Protein AF-A0A0N0SN57-F1 (afdb_monomer_lite)

Structure (mmCIF, N/CA/C/O backbone):
data_AF-A0A0N0SN57-F1
#
_entry.id   AF-A0A0N0SN57-F1
#
loop_
_atom_site.group_PDB
_atom_site.id
_atom_site.type_symbol
_atom_site.label_atom_id
_atom_site.label_alt_id
_atom_site.label_comp_id
_atom_site.label_asym_id
_atom_site.label_entity_id
_atom_site.label_seq_id
_atom_site.pdbx_PDB_ins_code
_atom_site.Cartn_x
_atom_site.Cartn_y
_atom_site.Cartn_z
_atom_site.occupancy
_atom_site.B_iso_or_equiv
_atom_site.auth_seq_id
_atom_site.auth_comp_id
_atom_site.auth_asym_id
_atom_site.auth_atom_id
_atom_site.pdbx_PDB_model_num
ATOM 1 N N . MET A 1 1 ? 3.907 27.618 -25.015 1.00 43.84 1 MET A N 1
ATOM 2 C CA . MET A 1 1 ? 2.789 26.908 -24.369 1.00 43.84 1 MET A CA 1
ATOM 3 C C . MET A 1 1 ? 2.975 25.456 -24.753 1.00 43.84 1 MET A C 1
ATOM 5 O O . MET A 1 1 ? 2.628 25.088 -25.864 1.00 43.84 1 MET A O 1
ATOM 9 N N . PHE A 1 2 ? 3.728 24.713 -23.944 1.00 45.88 2 PHE A N 1
ATOM 10 C CA . PHE A 1 2 ? 3.960 23.300 -24.213 1.00 45.88 2 PHE A CA 1
ATOM 11 C C . PHE A 1 2 ? 2.755 22.558 -23.659 1.00 45.88 2 PHE A C 1
ATOM 13 O O . PHE A 1 2 ? 2.481 22.631 -22.465 1.00 45.88 2 PHE A O 1
ATOM 20 N N . ASP A 1 3 ? 2.005 21.952 -24.567 1.00 50.84 3 ASP A N 1
ATOM 21 C CA . ASP A 1 3 ? 0.948 21.007 -24.258 1.00 50.84 3 ASP A CA 1
ATOM 22 C C . ASP A 1 3 ? 1.620 19.784 -23.618 1.00 50.84 3 ASP A C 1
ATOM 24 O O . ASP A 1 3 ? 2.218 18.950 -24.298 1.00 50.84 3 ASP A O 1
ATOM 28 N N . HIS A 1 4 ? 1.654 19.746 -22.287 1.00 54.44 4 HIS A N 1
ATOM 29 C CA . HIS A 1 4 ? 1.887 18.508 -21.554 1.00 54.44 4 HIS A CA 1
ATOM 30 C C . HIS A 1 4 ? 0.545 17.779 -21.551 1.00 54.44 4 HIS A C 1
ATOM 32 O O . HIS A 1 4 ? -0.262 17.933 -20.635 1.00 54.44 4 HIS A O 1
ATOM 38 N N . GLY A 1 5 ? 0.273 17.047 -22.639 1.00 46.44 5 GLY A N 1
ATOM 39 C CA . GLY A 1 5 ? -0.763 16.014 -22.643 1.00 46.44 5 GLY A CA 1
ATOM 40 C C . GLY A 1 5 ? -0.569 15.115 -21.419 1.00 46.44 5 GLY A C 1
ATOM 41 O O . GLY A 1 5 ? 0.574 14.983 -20.980 1.00 46.44 5 GLY A O 1
ATOM 42 N N . PRO A 1 6 ? -1.649 14.559 -20.836 1.00 49.78 6 PRO A N 1
ATOM 43 C CA . PRO A 1 6 ? -1.636 14.016 -19.484 1.00 49.78 6 PRO A CA 1
ATOM 44 C C . PRO A 1 6 ? -0.492 13.017 -19.356 1.00 49.78 6 PRO A C 1
ATOM 4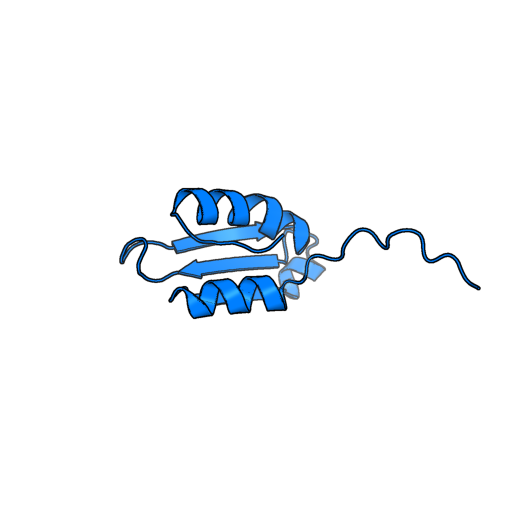6 O O . PRO A 1 6 ? -0.559 11.917 -19.906 1.00 49.78 6 PRO A O 1
ATOM 49 N N . GLU A 1 7 ? 0.582 13.446 -18.689 1.00 50.97 7 GLU A N 1
ATOM 50 C CA . GLU A 1 7 ? 1.656 12.583 -18.227 1.00 50.97 7 GLU A CA 1
ATOM 51 C C . GLU A 1 7 ? 0.932 11.478 -17.475 1.00 50.97 7 GLU A C 1
ATOM 53 O O . GLU A 1 7 ? 0.263 11.769 -16.483 1.00 50.97 7 GLU A O 1
ATOM 58 N N . GLY A 1 8 ? 0.903 10.273 -18.061 1.00 44.19 8 GLY A N 1
ATOM 59 C CA . GLY A 1 8 ? 0.066 9.176 -17.584 1.00 44.19 8 GLY A CA 1
ATOM 60 C C . GLY A 1 8 ? 0.239 9.089 -16.083 1.00 44.19 8 GLY A C 1
ATOM 61 O O . GLY A 1 8 ? 1.373 8.907 -15.651 1.00 44.19 8 GLY A O 1
ATOM 62 N N . ALA A 1 9 ? -0.840 9.380 -15.346 1.00 50.12 9 ALA A N 1
ATOM 63 C CA . ALA A 1 9 ? -0.778 9.809 -13.956 1.00 50.12 9 ALA A CA 1
ATOM 64 C C . ALA A 1 9 ? 0.216 8.930 -13.198 1.00 50.12 9 ALA A C 1
ATOM 66 O O . ALA A 1 9 ? -0.045 7.750 -12.962 1.00 50.12 9 ALA A O 1
ATOM 67 N N . SER A 1 10 ? 1.404 9.473 -12.924 1.00 63.81 10 SER A N 1
ATOM 68 C CA . SER A 1 10 ? 2.426 8.734 -12.202 1.00 63.81 10 SER A CA 1
ATOM 69 C C . SER A 1 10 ? 1.825 8.438 -10.843 1.00 63.81 10 SER A C 1
ATOM 71 O O . SER A 1 10 ? 1.486 9.377 -10.119 1.00 63.81 10 SER A O 1
ATOM 73 N N . VAL A 1 11 ? 1.625 7.160 -10.531 1.00 71.62 11 VAL A N 1
ATOM 74 C CA . VAL A 1 11 ? 1.007 6.767 -9.270 1.00 71.62 11 VAL A CA 1
ATOM 75 C C . VAL A 1 11 ? 1.810 7.374 -8.123 1.00 71.62 11 VAL A C 1
ATOM 77 O O . VAL A 1 11 ? 3.005 7.107 -7.981 1.00 71.62 11 VAL A O 1
ATOM 80 N N . ASP A 1 12 ? 1.156 8.204 -7.312 1.00 88.81 12 ASP A N 1
ATOM 81 C CA . ASP A 1 12 ? 1.788 8.831 -6.158 1.00 88.81 12 ASP A CA 1
ATOM 82 C C . ASP A 1 12 ? 1.858 7.821 -5.006 1.00 88.81 12 ASP A C 1
ATOM 84 O O . ASP A 1 12 ? 0.965 7.700 -4.162 1.00 88.81 12 ASP A O 1
ATOM 88 N N . VAL A 1 13 ? 2.941 7.043 -5.008 1.00 88.81 13 VAL A N 1
ATOM 89 C CA . VAL A 1 13 ? 3.207 6.007 -4.003 1.00 88.81 13 VAL A CA 1
ATOM 90 C C . VAL A 1 13 ? 3.246 6.599 -2.598 1.00 88.81 13 VAL A C 1
ATOM 92 O O . VAL A 1 13 ? 2.757 5.963 -1.666 1.00 88.81 13 VAL A O 1
ATOM 95 N N . ALA A 1 14 ? 3.803 7.803 -2.437 1.00 91.31 14 ALA A N 1
ATOM 96 C CA . ALA A 1 14 ? 3.901 8.450 -1.134 1.00 91.31 14 ALA A CA 1
ATOM 97 C C . ALA A 1 14 ? 2.503 8.754 -0.592 1.00 91.31 14 ALA A C 1
ATOM 99 O O . ALA A 1 14 ? 2.182 8.350 0.524 1.00 91.31 14 ALA A O 1
ATOM 100 N N . ARG A 1 15 ? 1.629 9.331 -1.422 1.00 91.88 15 ARG A N 1
ATOM 101 C CA . ARG A 1 15 ? 0.233 9.602 -1.059 1.00 91.88 15 ARG A CA 1
ATOM 102 C C . ARG A 1 15 ? -0.546 8.336 -0.694 1.00 91.88 15 ARG A C 1
ATOM 104 O O . ARG A 1 15 ? -1.329 8.338 0.255 1.00 91.88 15 ARG A O 1
ATOM 111 N N . ILE A 1 16 ? -0.338 7.240 -1.425 1.00 92.06 16 ILE A N 1
ATOM 112 C CA . ILE A 1 16 ? -0.949 5.941 -1.099 1.00 92.06 16 ILE A CA 1
ATOM 113 C C . ILE A 1 16 ? -0.452 5.435 0.260 1.00 92.06 16 ILE A C 1
ATOM 115 O O . ILE A 1 16 ? -1.252 4.987 1.082 1.00 92.06 16 ILE A O 1
ATOM 119 N N . MET A 1 17 ? 0.859 5.496 0.505 1.00 92.75 17 MET A N 1
ATOM 120 C CA . MET A 1 17 ? 1.461 5.055 1.764 1.00 92.75 17 MET A CA 1
ATOM 121 C C . MET A 1 17 ? 0.986 5.895 2.954 1.00 92.75 17 MET A C 1
ATOM 123 O O . MET A 1 17 ? 0.686 5.329 4.002 1.00 92.75 17 MET A O 1
ATOM 127 N N . GLU A 1 18 ? 0.875 7.213 2.788 1.00 93.44 18 GLU A N 1
ATOM 128 C CA . GLU A 1 18 ? 0.337 8.127 3.800 1.00 93.44 18 GLU A CA 1
ATOM 129 C C . GLU A 1 18 ? -1.111 7.776 4.146 1.00 93.44 18 GLU A C 1
ATOM 131 O O . GLU A 1 18 ? -1.423 7.559 5.314 1.00 93.44 18 GLU A O 1
ATOM 136 N N . SER A 1 19 ? -1.970 7.600 3.138 1.00 93.06 19 SER A N 1
ATOM 137 C CA . SER A 1 19 ? -3.372 7.229 3.358 1.00 93.06 19 SER A CA 1
ATOM 138 C C . SER A 1 19 ? -3.521 5.883 4.079 1.00 93.06 19 SER A C 1
ATOM 140 O O . SER A 1 19 ? -4.393 5.723 4.934 1.00 93.06 19 SER A O 1
ATOM 142 N N . LEU A 1 20 ? -2.661 4.906 3.777 1.00 91.75 20 LEU A N 1
ATOM 143 C CA . LEU A 1 20 ? -2.623 3.627 4.492 1.00 91.75 20 LEU A CA 1
ATOM 144 C C . LEU A 1 20 ? -2.175 3.799 5.953 1.00 91.75 20 LEU A C 1
ATOM 146 O O . LEU A 1 20 ? -2.794 3.230 6.854 1.00 91.75 20 LEU A O 1
ATOM 150 N N . ALA A 1 21 ? -1.147 4.613 6.198 1.00 91.69 21 ALA A N 1
ATOM 151 C CA . ALA A 1 21 ? -0.653 4.901 7.542 1.00 91.69 21 ALA A CA 1
ATOM 152 C C . ALA A 1 21 ? -1.701 5.618 8.410 1.00 91.69 21 ALA A C 1
ATOM 154 O O . ALA A 1 21 ? -1.877 5.259 9.575 1.00 91.69 21 ALA A O 1
ATOM 155 N N . GLU A 1 22 ? -2.453 6.564 7.840 1.00 92.88 22 GLU A N 1
ATOM 156 C CA . GLU A 1 22 ? -3.577 7.244 8.503 1.00 92.88 22 GLU A CA 1
ATOM 157 C C . GLU A 1 22 ? -4.682 6.273 8.949 1.00 92.88 22 GLU A C 1
ATOM 159 O O . GLU A 1 22 ? -5.382 6.528 9.928 1.00 92.88 22 GLU A O 1
ATOM 164 N N . GLN A 1 23 ? -4.811 5.134 8.267 1.00 91.06 23 GLN A N 1
ATOM 165 C CA . GLN A 1 23 ? -5.770 4.074 8.586 1.00 91.06 23 GLN A CA 1
ATOM 166 C C . GLN A 1 23 ? -5.210 3.010 9.544 1.00 91.06 23 GLN A C 1
ATOM 168 O O . GLN A 1 23 ? -5.886 2.018 9.805 1.00 91.06 23 GLN A O 1
ATOM 173 N N . GLY A 1 24 ? -3.997 3.195 10.079 1.00 88.75 24 GLY A N 1
ATOM 174 C CA . GLY A 1 24 ? -3.360 2.257 11.011 1.00 88.75 24 GLY A CA 1
ATOM 175 C C . GLY A 1 24 ? -2.571 1.125 10.344 1.00 88.75 24 GLY A C 1
ATOM 176 O O . GLY A 1 24 ? -2.086 0.224 11.033 1.00 88.75 24 GLY A O 1
ATOM 177 N N . ILE A 1 25 ? -2.393 1.175 9.021 1.00 90.44 25 ILE A N 1
ATOM 178 C CA . ILE A 1 25 ? -1.632 0.177 8.269 1.00 90.44 25 ILE A CA 1
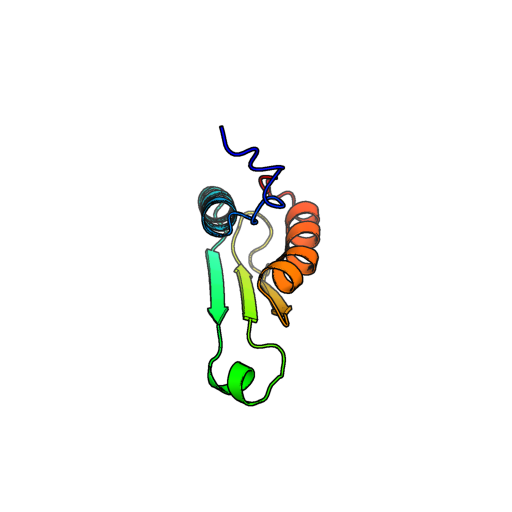ATOM 179 C C . ILE A 1 25 ? -0.165 0.593 8.183 1.00 90.44 25 ILE A C 1
ATOM 181 O O . ILE A 1 25 ? 0.186 1.661 7.689 1.00 90.44 25 ILE A O 1
ATOM 185 N N . THR A 1 26 ? 0.725 -0.295 8.612 1.00 91.31 26 THR A N 1
ATOM 186 C CA . THR A 1 26 ? 2.163 -0.165 8.371 1.00 91.31 26 THR A CA 1
ATOM 187 C C . THR A 1 26 ? 2.482 -0.640 6.962 1.00 91.31 26 THR A C 1
ATOM 189 O O . THR A 1 26 ? 2.116 -1.755 6.586 1.00 91.31 26 THR A O 1
ATOM 192 N N . VAL A 1 27 ? 3.196 0.183 6.193 1.00 92.38 27 VAL A N 1
ATOM 193 C CA . VAL A 1 27 ? 3.554 -0.107 4.800 1.00 92.38 27 VAL A CA 1
ATOM 194 C C . VAL A 1 27 ? 5.068 -0.076 4.615 1.00 92.38 27 VAL A C 1
ATOM 196 O O . VAL A 1 27 ? 5.744 0.833 5.093 1.00 92.38 27 VAL A O 1
ATOM 199 N N . LEU A 1 28 ? 5.598 -1.050 3.877 1.00 93.25 28 LEU A N 1
ATOM 200 C CA . LEU A 1 28 ? 6.984 -1.092 3.421 1.00 93.25 28 LEU A CA 1
ATOM 201 C C . LEU A 1 28 ? 7.019 -1.258 1.903 1.00 93.25 28 LEU A C 1
ATOM 203 O O . LEU A 1 28 ? 6.497 -2.235 1.364 1.00 93.25 28 LEU A O 1
ATOM 207 N N . PHE A 1 29 ? 7.720 -0.345 1.236 1.00 93.31 29 PHE A N 1
ATOM 208 C CA . PHE A 1 29 ? 8.124 -0.490 -0.157 1.00 93.31 29 PHE A CA 1
ATOM 209 C C . PHE A 1 29 ? 9.639 -0.661 -0.217 1.00 93.31 29 PHE A C 1
ATOM 211 O O . PHE A 1 29 ? 10.381 0.167 0.311 1.00 93.31 29 PHE A O 1
ATOM 218 N N . LYS A 1 30 ? 10.114 -1.739 -0.843 1.00 94.62 30 LYS A N 1
ATOM 219 C CA . LYS A 1 30 ? 11.545 -2.041 -0.949 1.00 94.62 30 LYS A CA 1
ATOM 220 C C . LYS A 1 30 ? 11.933 -2.306 -2.397 1.00 94.62 30 LYS A C 1
ATOM 222 O O . LYS A 1 30 ? 11.318 -3.147 -3.045 1.00 94.62 30 LYS A O 1
ATOM 227 N N . ALA A 1 31 ? 13.000 -1.653 -2.847 1.00 95.38 31 ALA A N 1
ATOM 228 C CA . ALA A 1 31 ? 13.765 -2.039 -4.027 1.00 95.38 31 ALA A CA 1
ATOM 229 C C . ALA A 1 31 ? 14.966 -2.892 -3.601 1.00 95.38 31 ALA A C 1
ATOM 231 O O . ALA A 1 31 ? 15.756 -2.490 -2.747 1.00 95.38 31 ALA A O 1
ATOM 232 N N . ASP A 1 32 ? 15.104 -4.074 -4.185 1.00 96.25 32 ASP A N 1
ATOM 233 C CA . ASP A 1 32 ? 16.163 -5.021 -3.868 1.00 96.25 32 ASP A CA 1
ATOM 234 C C . ASP A 1 32 ? 17.227 -5.033 -4.975 1.00 96.25 32 ASP A C 1
ATOM 236 O O . ASP A 1 32 ? 16.974 -5.466 -6.100 1.00 96.25 32 ASP A O 1
ATOM 240 N N . ALA A 1 33 ? 18.419 -4.515 -4.661 1.00 96.00 33 ALA A N 1
ATOM 241 C CA . ALA A 1 33 ? 19.488 -4.315 -5.640 1.00 96.00 33 ALA A CA 1
ATOM 242 C C . ALA A 1 33 ? 20.053 -5.630 -6.202 1.00 96.00 33 ALA A C 1
ATOM 244 O O . ALA A 1 33 ? 20.463 -5.671 -7.360 1.00 96.00 33 ALA A O 1
ATOM 245 N N . GLU A 1 34 ? 20.069 -6.704 -5.412 1.00 95.69 34 GLU A N 1
ATOM 246 C CA . GLU A 1 34 ? 20.503 -8.023 -5.879 1.00 95.69 34 GLU A CA 1
ATOM 247 C C . GLU A 1 34 ? 19.508 -8.558 -6.907 1.00 95.69 34 GLU A C 1
ATOM 249 O O . GLU A 1 34 ? 19.877 -8.850 -8.045 1.00 95.69 34 GLU A O 1
ATOM 254 N N . ARG A 1 35 ? 18.217 -8.519 -6.567 1.00 93.19 35 ARG A N 1
ATOM 255 C CA . ARG A 1 35 ? 17.137 -8.908 -7.480 1.00 93.19 35 ARG A CA 1
ATOM 256 C C . ARG A 1 35 ? 17.077 -8.056 -8.749 1.00 93.19 35 ARG A C 1
ATOM 258 O O . ARG A 1 35 ? 16.737 -8.575 -9.810 1.00 93.19 35 ARG A O 1
ATOM 265 N N . MET A 1 36 ? 17.418 -6.766 -8.666 1.00 92.69 36 MET A N 1
ATOM 266 C CA . MET A 1 36 ? 17.541 -5.910 -9.854 1.00 92.69 36 MET A CA 1
ATOM 267 C C . MET A 1 36 ? 18.653 -6.403 -10.775 1.00 92.69 36 MET A C 1
ATOM 269 O O . MET A 1 36 ? 18.459 -6.481 -11.985 1.00 92.69 36 MET A O 1
ATOM 273 N N . ARG A 1 37 ? 19.811 -6.758 -10.209 1.00 94.44 37 ARG A N 1
ATOM 274 C CA . ARG A 1 37 ? 20.953 -7.268 -10.979 1.00 94.44 37 ARG A CA 1
ATOM 275 C C . ARG A 1 37 ? 20.680 -8.634 -11.597 1.00 94.44 37 ARG A C 1
ATOM 277 O O . ARG A 1 37 ? 21.182 -8.909 -12.681 1.00 94.44 37 ARG A O 1
ATOM 284 N N . GLU A 1 38 ? 19.890 -9.464 -10.928 1.00 93.94 38 GLU A N 1
ATOM 285 C CA . GLU A 1 38 ? 19.469 -10.780 -11.417 1.00 93.94 38 GLU A CA 1
ATOM 286 C C . GLU A 1 38 ? 18.322 -10.715 -12.440 1.00 93.94 38 GLU A C 1
ATOM 288 O O . GLU A 1 38 ? 17.990 -11.729 -13.051 1.00 93.94 38 GLU A O 1
ATOM 293 N N . GLY A 1 39 ? 17.714 -9.540 -12.651 1.00 89.06 39 GLY A N 1
ATOM 294 C CA . GLY A 1 39 ? 16.609 -9.361 -13.597 1.00 89.06 39 GLY A CA 1
ATOM 295 C C . GLY A 1 39 ? 15.309 -10.057 -13.176 1.00 89.06 39 GLY A C 1
ATOM 296 O O . GLY A 1 39 ? 14.497 -10.406 -14.032 1.00 89.06 39 GLY A O 1
ATOM 297 N N . VAL A 1 40 ? 15.113 -10.288 -11.872 1.00 92.38 40 VAL A N 1
ATOM 298 C CA . VAL A 1 40 ? 13.888 -10.896 -11.321 1.00 92.38 40 VAL A CA 1
ATOM 299 C C . VAL A 1 40 ? 12.891 -9.809 -10.892 1.00 92.38 40 VAL A C 1
ATOM 301 O O . VAL A 1 40 ? 12.858 -8.744 -11.493 1.00 92.38 40 VAL A O 1
ATOM 304 N N . LYS A 1 41 ? 12.029 -10.059 -9.897 1.00 93.62 41 LYS A N 1
ATOM 305 C CA . LYS A 1 41 ? 11.091 -9.074 -9.326 1.00 93.62 41 LYS A CA 1
ATOM 306 C C . LYS A 1 41 ? 11.768 -8.294 -8.189 1.00 93.62 41 LYS A C 1
ATOM 308 O O . LYS A 1 41 ? 11.829 -8.835 -7.084 1.00 93.62 41 LYS A O 1
ATOM 313 N N . PRO A 1 42 ? 12.318 -7.085 -8.407 1.00 94.88 42 PRO A N 1
ATOM 314 C CA . PRO A 1 42 ? 13.106 -6.405 -7.384 1.00 94.88 42 PRO A CA 1
ATOM 315 C C . PRO A 1 42 ? 12.268 -5.630 -6.376 1.00 94.88 42 PRO A C 1
ATOM 317 O O . PRO A 1 42 ? 12.791 -5.241 -5.333 1.00 94.88 42 PRO A O 1
ATOM 320 N N . TRP A 1 43 ? 11.001 -5.369 -6.686 1.00 95.75 43 TRP A N 1
ATOM 321 C CA . TRP A 1 43 ? 10.131 -4.584 -5.831 1.00 95.75 43 TRP A CA 1
ATOM 322 C C . TRP A 1 43 ? 9.354 -5.498 -4.902 1.00 95.75 43 TRP A C 1
ATOM 324 O O . TRP A 1 43 ? 8.789 -6.498 -5.339 1.00 95.75 43 TRP A O 1
ATOM 334 N N . THR A 1 44 ? 9.307 -5.136 -3.626 1.00 94.81 44 THR A N 1
ATOM 335 C CA . THR A 1 44 ? 8.464 -5.786 -2.627 1.00 94.81 44 THR A CA 1
ATOM 336 C C . THR A 1 44 ? 7.606 -4.728 -1.950 1.00 94.81 44 THR A C 1
ATOM 338 O O . THR A 1 44 ? 8.131 -3.774 -1.375 1.00 94.81 44 THR A O 1
ATOM 341 N N . PHE A 1 45 ? 6.295 -4.943 -1.977 1.00 94.38 45 PHE A N 1
ATOM 342 C CA . PHE A 1 45 ? 5.307 -4.227 -1.182 1.00 94.38 45 PHE A CA 1
ATOM 343 C C . PHE A 1 45 ? 4.868 -5.113 -0.018 1.00 94.38 45 PHE A C 1
ATOM 345 O O . PHE A 1 45 ? 4.517 -6.278 -0.230 1.00 94.38 45 PHE A O 1
ATOM 352 N N . VAL A 1 46 ? 4.859 -4.567 1.194 1.00 92.88 46 VAL A N 1
ATOM 353 C CA . VAL A 1 46 ? 4.280 -5.203 2.380 1.00 92.88 46 VAL A CA 1
ATOM 354 C C . VAL A 1 46 ? 3.331 -4.221 3.051 1.00 92.88 46 VAL A C 1
ATOM 356 O O . VAL A 1 46 ? 3.705 -3.075 3.274 1.00 92.88 46 VAL A O 1
ATOM 359 N N . ALA A 1 47 ? 2.135 -4.681 3.402 1.00 91.06 47 ALA A N 1
ATOM 360 C CA . ALA A 1 47 ? 1.193 -3.968 4.252 1.00 91.06 47 ALA A CA 1
ATOM 361 C C . ALA A 1 47 ? 0.742 -4.876 5.398 1.00 91.06 47 ALA A C 1
ATOM 363 O O . ALA A 1 47 ? 0.384 -6.035 5.167 1.00 91.06 47 ALA A O 1
ATOM 364 N N . SER A 1 48 ? 0.761 -4.349 6.618 1.00 88.38 48 SER A N 1
ATOM 365 C CA . SER A 1 48 ? 0.310 -5.064 7.812 1.00 88.38 48 SER A CA 1
ATOM 366 C C . SER A 1 48 ? -0.273 -4.130 8.862 1.00 88.38 48 SER A C 1
ATOM 368 O O . SER A 1 48 ? 0.184 -2.996 8.984 1.00 88.38 48 SER A O 1
ATOM 370 N N . GLY A 1 49 ? -1.216 -4.611 9.670 1.00 80.62 49 GLY A N 1
ATOM 371 C CA . GLY A 1 49 ? -1.786 -3.847 10.783 1.00 80.62 49 GLY A CA 1
ATOM 372 C C . GLY A 1 49 ? -3.312 -3.913 10.883 1.00 80.62 49 GLY A C 1
ATOM 373 O O . GLY A 1 49 ? -3.999 -4.463 10.023 1.00 80.62 49 GLY A O 1
ATOM 374 N N . ALA A 1 50 ? -3.827 -3.340 11.969 1.00 69.06 50 ALA A N 1
ATOM 375 C CA . ALA A 1 50 ? -5.253 -3.178 12.253 1.00 69.06 50 ALA A CA 1
ATOM 376 C C . ALA A 1 50 ? -5.804 -1.925 11.528 1.00 69.06 50 ALA A C 1
ATOM 378 O O . ALA A 1 50 ? -5.017 -1.027 11.236 1.00 69.06 50 ALA A O 1
ATOM 379 N N . PRO A 1 51 ? -7.116 -1.825 11.220 1.00 58.53 51 PRO A N 1
ATOM 380 C CA . PRO A 1 51 ? -8.259 -2.517 11.837 1.00 58.53 51 PRO A CA 1
ATOM 381 C C . PRO A 1 51 ? -8.674 -3.830 11.162 1.00 58.53 51 PRO A C 1
ATOM 383 O O . PRO A 1 51 ? -9.661 -4.436 11.565 1.00 58.53 51 PRO A O 1
ATOM 386 N N . VAL A 1 52 ? -7.951 -4.265 10.133 1.00 57.72 52 VAL A N 1
ATOM 387 C CA . VAL A 1 52 ? -8.443 -5.309 9.232 1.00 57.72 52 VAL A CA 1
ATOM 388 C C . VAL A 1 52 ? -8.356 -6.713 9.836 1.00 57.72 52 VAL A C 1
ATOM 390 O O . VAL A 1 52 ? -9.286 -7.478 9.641 1.00 57.72 52 VAL A O 1
ATOM 393 N N . HIS A 1 53 ? -7.279 -7.058 10.550 1.00 56.78 53 HIS A N 1
ATOM 394 C CA . HIS A 1 53 ? -7.122 -8.242 11.417 1.00 56.78 53 HIS A CA 1
ATOM 395 C C . HIS A 1 53 ? -5.686 -8.225 11.983 1.00 56.78 53 HIS A C 1
ATOM 397 O O . HIS A 1 53 ? -4.778 -7.751 11.302 1.00 56.78 53 HIS A O 1
ATOM 403 N N . GLU A 1 54 ? -5.445 -8.774 13.181 1.00 58.44 54 GLU A N 1
ATOM 404 C CA . GLU A 1 54 ? -4.078 -8.940 13.731 1.00 58.44 54 GLU A CA 1
ATOM 405 C C . GLU A 1 54 ? -3.163 -9.791 12.817 1.00 58.44 54 GLU A C 1
ATOM 407 O O . GLU A 1 54 ? -1.944 -9.652 12.868 1.00 58.44 54 GLU A O 1
ATOM 412 N N . ASP A 1 55 ? -3.751 -10.586 11.914 1.00 63.19 55 ASP A N 1
ATOM 413 C CA . ASP A 1 55 ? -3.064 -11.433 10.930 1.00 63.19 55 ASP A CA 1
ATOM 414 C C . ASP A 1 55 ? -2.981 -10.838 9.509 1.00 63.19 55 ASP A C 1
ATOM 416 O O . ASP A 1 55 ? -2.531 -11.523 8.583 1.00 63.19 55 A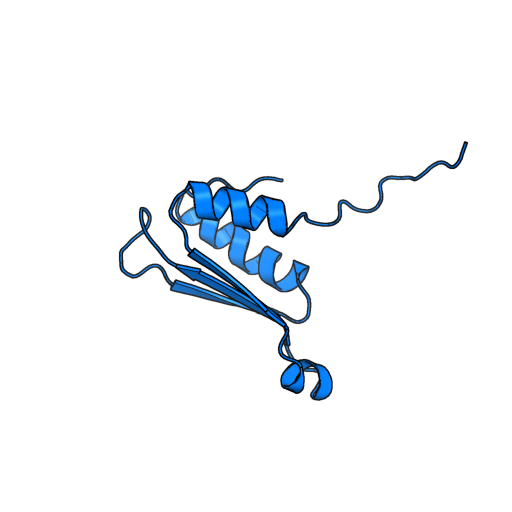SP A O 1
ATOM 420 N N . LEU A 1 56 ? -3.419 -9.589 9.274 1.00 68.94 56 LEU A N 1
ATOM 421 C CA . LEU A 1 56 ? -3.302 -9.012 7.933 1.00 68.94 56 LEU A CA 1
ATOM 422 C C . LEU A 1 56 ? -1.820 -8.785 7.595 1.00 68.94 56 LEU A C 1
ATOM 424 O O . LEU A 1 56 ? -1.195 -7.845 8.080 1.00 68.94 56 LEU A O 1
ATOM 428 N N . LEU A 1 57 ? -1.290 -9.622 6.703 1.00 78.94 57 LEU A N 1
ATOM 429 C CA . LEU A 1 57 ? 0.009 -9.456 6.060 1.00 78.94 57 LEU A CA 1
ATOM 430 C C . LEU A 1 57 ? -0.157 -9.603 4.544 1.00 78.94 57 LEU A C 1
ATOM 432 O O . LEU A 1 57 ? -0.144 -10.707 3.996 1.00 78.94 57 LEU A O 1
ATOM 436 N N . VAL A 1 58 ? -0.293 -8.479 3.842 1.00 86.50 58 VAL A N 1
ATOM 437 C CA . VAL A 1 58 ? -0.309 -8.454 2.375 1.00 86.50 58 VAL A CA 1
ATOM 438 C C . VAL A 1 58 ? 1.110 -8.216 1.891 1.00 86.50 58 VAL A C 1
ATOM 440 O O . VAL A 1 58 ? 1.641 -7.121 2.037 1.00 86.50 58 VAL A O 1
ATOM 443 N N . ARG A 1 59 ? 1.721 -9.231 1.275 1.00 91.50 59 ARG A N 1
ATOM 444 C CA . ARG A 1 59 ? 3.022 -9.111 0.610 1.00 91.50 59 ARG A CA 1
ATOM 445 C C . ARG A 1 59 ? 2.897 -9.395 -0.881 1.00 91.50 59 ARG A C 1
ATOM 447 O O . ARG A 1 59 ? 2.336 -10.415 -1.273 1.00 91.50 59 ARG A O 1
ATOM 454 N N . THR A 1 60 ? 3.469 -8.516 -1.696 1.00 93.44 60 THR A N 1
ATOM 455 C CA . THR A 1 60 ? 3.507 -8.647 -3.156 1.00 93.44 60 THR A CA 1
ATOM 456 C C . THR A 1 60 ? 4.899 -8.318 -3.674 1.00 93.44 60 THR A C 1
ATOM 458 O O . THR A 1 60 ? 5.441 -7.266 -3.346 1.00 93.44 60 THR A O 1
ATOM 461 N N . ASP A 1 61 ? 5.450 -9.186 -4.521 1.00 94.12 61 ASP A N 1
ATOM 462 C CA . ASP A 1 61 ? 6.682 -8.913 -5.265 1.00 94.12 61 ASP A CA 1
ATOM 463 C C . ASP A 1 61 ? 6.356 -8.582 -6.734 1.00 94.12 61 ASP A C 1
ATOM 465 O O . ASP A 1 61 ? 5.542 -9.271 -7.363 1.00 94.12 61 ASP A O 1
ATOM 469 N N . GLY A 1 62 ? 7.015 -7.568 -7.298 1.00 93.38 62 GLY A N 1
ATOM 470 C CA . GLY A 1 62 ? 6.741 -7.025 -8.631 1.00 93.38 62 GLY A CA 1
ATOM 471 C C . GLY A 1 62 ? 8.002 -6.668 -9.418 1.00 93.38 62 GLY A C 1
ATOM 472 O O . GLY A 1 62 ? 9.083 -6.467 -8.863 1.00 93.38 62 GLY A O 1
ATOM 473 N N . VAL A 1 63 ? 7.861 -6.624 -10.746 1.00 93.75 63 VAL A N 1
ATOM 474 C CA . VAL A 1 63 ? 8.925 -6.183 -11.671 1.00 93.75 63 VAL A CA 1
ATOM 475 C C . VAL A 1 63 ? 9.054 -4.657 -11.722 1.00 93.75 63 VAL A C 1
ATOM 477 O O . VAL A 1 63 ? 10.121 -4.143 -12.037 1.00 93.75 63 VAL A O 1
ATOM 480 N N . SER A 1 64 ? 7.993 -3.941 -11.346 1.00 91.50 64 SER A N 1
ATOM 481 C CA . SER A 1 64 ? 7.940 -2.486 -11.207 1.00 91.50 64 SER A CA 1
ATOM 482 C C . SER A 1 64 ? 7.098 -2.098 -9.987 1.00 91.50 64 SER A C 1
ATOM 484 O O . SER A 1 64 ? 6.472 -2.958 -9.357 1.00 91.50 64 SER A O 1
ATOM 486 N N . VAL A 1 65 ? 7.082 -0.804 -9.666 1.00 90.62 65 VAL A N 1
ATOM 487 C CA . VAL A 1 65 ? 6.240 -0.238 -8.605 1.00 90.62 65 VAL A CA 1
ATOM 488 C C . VAL A 1 65 ? 4.760 -0.461 -8.925 1.00 90.62 65 VAL A C 1
ATOM 490 O O . VAL A 1 65 ? 4.011 -0.973 -8.097 1.00 90.62 65 VAL A O 1
ATOM 493 N N . GLU A 1 66 ? 4.358 -0.144 -10.151 1.00 91.06 66 GLU A N 1
ATOM 494 C CA . GLU A 1 66 ? 2.989 -0.249 -10.656 1.00 91.06 66 GLU A CA 1
ATOM 495 C C . GLU A 1 66 ? 2.507 -1.699 -10.607 1.00 91.06 66 GLU A C 1
ATOM 497 O O . GLU A 1 66 ? 1.434 -1.974 -10.086 1.00 91.06 66 GLU A O 1
ATOM 502 N N . ALA A 1 67 ? 3.350 -2.651 -11.022 1.00 91.69 67 ALA A N 1
ATOM 503 C CA . ALA A 1 67 ? 3.019 -4.073 -10.966 1.00 91.69 67 ALA A CA 1
ATOM 504 C C . ALA A 1 67 ? 2.787 -4.582 -9.528 1.00 91.69 67 ALA A C 1
ATOM 506 O O . ALA A 1 67 ? 2.010 -5.515 -9.321 1.00 91.69 67 ALA A O 1
ATOM 507 N N . CYS A 1 68 ? 3.460 -4.001 -8.526 1.00 92.44 68 CYS A N 1
ATOM 508 C CA . CYS A 1 68 ? 3.153 -4.282 -7.122 1.00 92.44 68 CYS A CA 1
ATOM 509 C C . CYS A 1 68 ? 1.780 -3.716 -6.733 1.00 92.44 68 CYS A C 1
ATOM 511 O O . CYS A 1 68 ? 0.998 -4.418 -6.088 1.00 92.44 68 CYS A O 1
ATOM 513 N N . LEU A 1 69 ? 1.496 -2.472 -7.124 1.00 90.62 69 LEU A N 1
ATOM 514 C CA . LEU A 1 69 ? 0.270 -1.756 -6.767 1.00 90.62 69 LEU A CA 1
ATOM 515 C C . LEU A 1 69 ? -0.978 -2.351 -7.429 1.00 90.62 69 LEU A C 1
ATOM 517 O O . LEU A 1 69 ? -1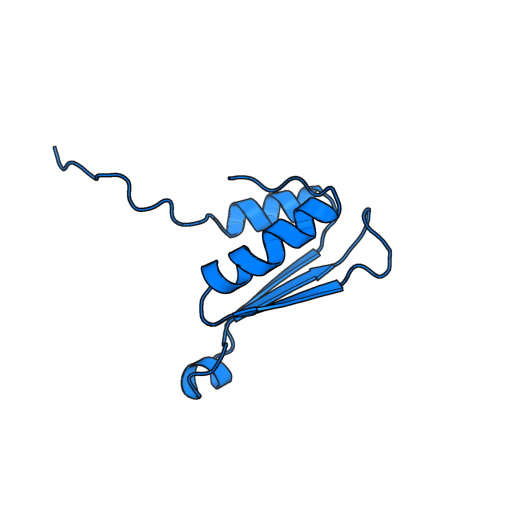.980 -2.554 -6.745 1.00 90.62 69 LEU A O 1
ATOM 521 N N . ASP A 1 70 ? -0.897 -2.746 -8.697 1.00 91.12 70 ASP A N 1
ATOM 522 C CA . ASP A 1 70 ? -1.990 -3.405 -9.424 1.00 91.12 70 ASP A CA 1
ATOM 523 C C . ASP A 1 70 ? -2.484 -4.674 -8.717 1.00 91.12 70 ASP A C 1
ATOM 525 O O . ASP A 1 70 ? -3.659 -5.029 -8.796 1.00 91.12 70 ASP A O 1
ATOM 529 N N . VAL A 1 71 ? -1.596 -5.359 -7.991 1.00 90.50 71 VAL A N 1
ATOM 530 C CA . VAL A 1 71 ? -1.932 -6.576 -7.246 1.00 90.50 71 VAL A CA 1
ATOM 531 C C . VAL A 1 71 ? -2.337 -6.272 -5.804 1.00 90.50 71 VAL A C 1
ATOM 533 O O . VAL A 1 71 ? -3.255 -6.913 -5.285 1.00 90.50 71 VAL A O 1
ATOM 536 N N . CYS A 1 72 ? -1.663 -5.341 -5.120 1.00 89.69 72 CYS A N 1
ATOM 537 C CA . CYS A 1 72 ? -1.918 -5.106 -3.698 1.00 89.69 72 CYS A CA 1
ATOM 538 C C . CYS A 1 72 ? -3.106 -4.173 -3.438 1.00 89.69 72 CYS A C 1
ATOM 540 O O . CYS A 1 72 ? -3.865 -4.434 -2.505 1.00 89.69 72 CYS A O 1
ATOM 542 N N . LEU A 1 73 ? -3.321 -3.135 -4.254 1.00 89.25 73 LEU A N 1
ATOM 543 C CA . LEU A 1 73 ? -4.378 -2.152 -4.011 1.00 89.25 73 LEU A CA 1
ATOM 544 C C . LEU A 1 73 ? -5.787 -2.758 -4.060 1.00 89.25 73 LEU A C 1
ATOM 546 O O . LEU A 1 73 ? -6.578 -2.436 -3.172 1.00 89.25 73 LEU A O 1
ATOM 550 N N . PRO A 1 74 ? -6.137 -3.649 -5.014 1.00 90.19 74 PRO A N 1
ATOM 551 C CA . PRO A 1 74 ? -7.439 -4.313 -4.992 1.00 90.19 74 PRO A CA 1
ATOM 552 C C . PRO A 1 74 ? -7.651 -5.121 -3.710 1.00 90.19 74 PRO A C 1
ATOM 554 O O . PRO A 1 74 ? -8.692 -4.984 -3.078 1.00 90.19 74 PRO A O 1
ATOM 557 N N . ARG A 1 75 ? -6.633 -5.869 -3.263 1.00 88.19 75 ARG A N 1
ATOM 558 C CA . ARG A 1 75 ? -6.709 -6.661 -2.025 1.00 88.19 75 ARG A CA 1
ATOM 559 C C . ARG A 1 75 ? -6.929 -5.785 -0.799 1.00 88.19 75 ARG A C 1
ATOM 561 O O . ARG A 1 75 ? -7.763 -6.094 0.037 1.00 88.19 75 ARG A O 1
ATOM 568 N N . LEU A 1 76 ? -6.211 -4.668 -0.697 1.00 88.25 76 LEU A N 1
ATOM 569 C CA . LEU A 1 76 ? -6.382 -3.715 0.403 1.00 88.25 76 LEU A CA 1
ATOM 570 C C . LEU A 1 76 ? -7.790 -3.096 0.410 1.00 88.25 76 LEU A C 1
ATOM 572 O O . LEU A 1 76 ? -8.368 -2.908 1.478 1.00 88.25 76 LEU A O 1
ATOM 576 N N . ARG A 1 77 ? -8.382 -2.857 -0.766 1.00 89.06 77 ARG A N 1
ATOM 577 C CA . ARG A 1 77 ? -9.776 -2.399 -0.883 1.00 89.06 77 ARG A CA 1
ATOM 578 C C . ARG A 1 77 ? -10.787 -3.463 -0.451 1.00 89.06 77 ARG A C 1
ATOM 580 O O . ARG A 1 77 ? -11.773 -3.115 0.192 1.00 89.06 77 ARG A O 1
ATOM 587 N N . GLU A 1 78 ? -10.543 -4.745 -0.734 1.00 87.62 78 GLU A N 1
ATOM 588 C CA . GLU A 1 78 ? -11.381 -5.856 -0.237 1.00 87.62 78 GLU A CA 1
ATOM 589 C C . GLU A 1 78 ? -11.405 -5.922 1.298 1.00 87.62 78 GLU A C 1
ATOM 591 O O . GLU A 1 78 ? -12.395 -6.335 1.897 1.00 87.62 78 GLU A O 1
ATOM 596 N N . PHE A 1 79 ? -10.336 -5.449 1.935 1.00 83.69 79 PHE A N 1
ATOM 597 C CA . PHE A 1 79 ? -10.220 -5.313 3.381 1.00 83.69 79 PHE A CA 1
ATOM 598 C C . PHE A 1 79 ? -10.868 -4.042 3.959 1.00 83.69 79 PHE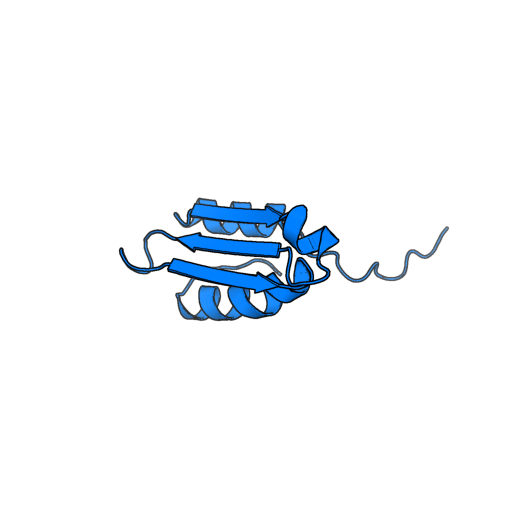 A C 1
ATOM 600 O O . PHE A 1 79 ? -10.803 -3.813 5.165 1.00 83.69 79 PHE A O 1
ATOM 607 N N . GLY A 1 80 ? -11.509 -3.222 3.122 1.00 86.94 80 GLY A N 1
ATOM 608 C CA . GLY A 1 80 ? -12.200 -2.000 3.538 1.00 86.94 80 GLY A CA 1
ATOM 609 C C . GLY A 1 80 ? -11.299 -0.771 3.666 1.00 86.94 80 GLY A C 1
ATOM 610 O O . GLY A 1 80 ? -11.752 0.245 4.191 1.00 86.94 80 GLY A O 1
ATOM 611 N N . LEU A 1 81 ? -10.049 -0.837 3.192 1.00 87.81 81 LEU A N 1
ATOM 612 C CA . LEU A 1 81 ? -9.142 0.309 3.199 1.00 87.81 81 LEU A CA 1
ATOM 613 C C . LEU A 1 81 ? -9.483 1.277 2.065 1.00 87.81 81 LEU A C 1
ATOM 615 O O . LEU A 1 81 ? -9.705 0.884 0.915 1.00 87.81 81 LEU A O 1
ATOM 619 N N . VAL A 1 82 ? -9.479 2.564 2.390 1.00 88.50 82 VAL A N 1
ATOM 620 C CA . VAL A 1 82 ? -9.638 3.656 1.433 1.00 88.50 82 VAL A CA 1
ATOM 621 C C . VAL A 1 82 ? -8.289 3.910 0.776 1.00 88.50 82 VAL A C 1
ATOM 623 O O . VAL A 1 82 ? -7.314 4.211 1.453 1.00 88.50 82 VAL A O 1
ATOM 626 N N . ILE A 1 83 ? -8.223 3.781 -0.545 1.00 87.56 83 ILE A N 1
ATOM 627 C CA . ILE A 1 83 ? -6.998 4.007 -1.316 1.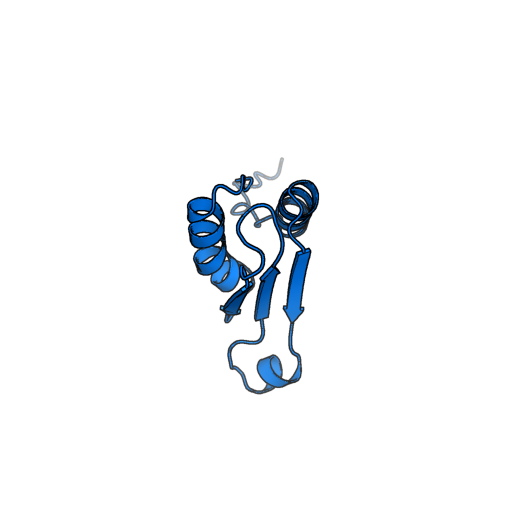00 87.56 83 ILE A CA 1
ATOM 628 C C . ILE A 1 83 ? -7.275 5.126 -2.326 1.00 87.56 83 ILE A C 1
ATOM 630 O O . ILE A 1 83 ? -8.220 4.964 -3.111 1.00 87.56 83 ILE A O 1
ATOM 634 N N . PRO A 1 84 ? -6.480 6.212 -2.339 1.00 85.25 84 PRO A N 1
ATOM 635 C CA . PRO A 1 84 ? -6.641 7.296 -3.304 1.00 85.25 84 PRO A CA 1
ATOM 636 C C . PRO A 1 84 ? -6.413 6.812 -4.746 1.00 85.25 84 PRO A C 1
ATOM 638 O O . PRO A 1 84 ? -5.682 5.845 -4.974 1.00 85.25 84 PRO A O 1
ATOM 641 N N . GLU A 1 85 ? -7.080 7.471 -5.697 1.00 70.44 85 GLU A N 1
ATOM 642 C CA . GLU A 1 85 ? -6.833 7.333 -7.144 1.00 70.44 85 GLU A CA 1
ATOM 643 C C . GLU A 1 85 ? -5.583 8.103 -7.584 1.00 70.44 85 GLU A C 1
ATOM 645 O O . GLU A 1 85 ? -5.331 9.204 -7.026 1.00 70.44 85 GLU A O 1
#

Foldseek 3Di:
DDPPDPPPPPPPPVLQCVLCVVQFKHKDWFAAPVCVVVQHQRIKIWIDGDDLDNPDIDIDTHNDPVRRCVPVVVVVVVSVRDGDD

Radius of gyration: 14.64 Å; chains: 1; bounding box: 33×38×38 Å

Secondary structure (DSSP, 8-state):
------------HHHHHHHHHHTT-EEEEEE-HHHHHTTS--EEEEEE-TTT-TT-EEEEEESSHHHHHHHHHHHHHHTT-----

pLDDT: mean 83.38, std 15.28, range [43.84, 96.25]

Sequence (85 aa):
MFDHGPEGASVDVARIMESLAEQGITVLFKADAERMREGVKPWTFVASGAPVHEDLLVRTDGVSVEACLDVCLPRLREFGLVIPE